Protein AF-A0A7Y2BFW0-F1 (afdb_monomer)

Sequence (54 aa):
SLPLRLVFRDKKRARRSIDEILSWDFDRIVLAHGDVIETGGRDVLRDAYTWLKG

Solvent-accessible surface area (backbone atoms only — not comparable to full-atom values): 3392 Å² total; per-residue (Å²): 115,79,67,60,68,70,70,50,79,56,46,68,62,51,39,50,56,52,53,54,60,66,68,54,96,65,36,59,38,83,51,99,70,76,74,66,36,77,62,60,27,52,58,54,53,52,60,76,48,50,82,49,79,111

pLDDT: mean 90.42, std 10.85, range [56.03, 98.19]

Mean predicted aligned error: 4.05 Å

Structure (mmCIF, N/CA/C/O backbone):
data_AF-A0A7Y2BFW0-F1
#
_entry.id   AF-A0A7Y2BFW0-F1
#
loop_
_atom_site.group_PDB
_atom_site.id
_atom_site.type_symbol
_atom_site.label_atom_id
_atom_site.label_alt_id
_atom_site.label_comp_id
_atom_site.lab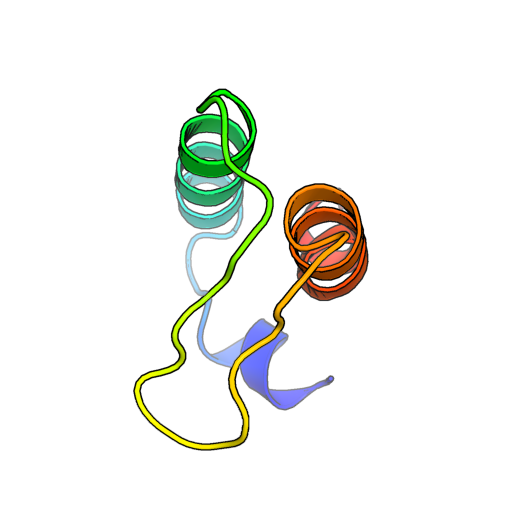el_asym_id
_atom_site.label_entity_id
_atom_site.label_seq_id
_atom_site.pdbx_PDB_ins_code
_atom_site.Cartn_x
_atom_site.Cartn_y
_atom_site.Cartn_z
_atom_site.occupancy
_atom_site.B_iso_or_equiv
_atom_site.auth_seq_id
_atom_site.auth_comp_id
_atom_site.auth_asym_id
_atom_site.auth_atom_id
_atom_site.pdbx_PDB_model_num
ATOM 1 N N . SER A 1 1 ? -1.177 -10.730 6.581 1.00 56.03 1 SER A N 1
ATOM 2 C CA . SER A 1 1 ? -0.319 -11.610 7.404 1.00 56.03 1 SER A CA 1
ATOM 3 C C . SER A 1 1 ? -0.279 -11.097 8.847 1.00 56.03 1 SER A C 1
ATOM 5 O O . SER A 1 1 ? -0.336 -9.890 9.063 1.00 56.03 1 SER A O 1
ATOM 7 N N . LEU A 1 2 ? -0.238 -11.993 9.842 1.00 62.66 2 LEU A N 1
ATOM 8 C CA . LEU A 1 2 ? -0.214 -11.665 11.283 1.00 62.66 2 LEU A CA 1
ATOM 9 C C . LEU A 1 2 ? 0.875 -10.649 11.732 1.00 62.66 2 LEU A C 1
ATOM 11 O O . LEU A 1 2 ? 0.569 -9.840 12.606 1.00 62.66 2 LEU A O 1
ATOM 15 N N . PRO A 1 3 ? 2.098 -10.618 11.155 1.00 67.12 3 PRO A N 1
ATOM 16 C CA . PRO A 1 3 ? 3.178 -9.747 11.635 1.00 67.12 3 PRO A CA 1
ATOM 17 C C . PRO A 1 3 ? 2.919 -8.259 11.390 1.00 67.12 3 PRO A C 1
ATOM 19 O O . PRO A 1 3 ? 3.157 -7.437 12.270 1.00 67.12 3 PRO A O 1
ATOM 22 N N . LEU A 1 4 ? 2.364 -7.904 10.223 1.00 69.12 4 LEU A N 1
ATOM 23 C CA . LEU A 1 4 ? 2.080 -6.506 9.873 1.00 69.12 4 LEU A CA 1
ATOM 24 C C . LEU A 1 4 ? 1.071 -5.876 10.846 1.00 69.12 4 LEU A C 1
ATOM 26 O O . LEU A 1 4 ? 1.224 -4.732 11.263 1.00 69.12 4 LEU A O 1
ATOM 30 N N . ARG A 1 5 ? 0.084 -6.654 11.300 1.00 67.38 5 ARG A N 1
ATOM 31 C CA . ARG A 1 5 ? -0.907 -6.201 12.286 1.00 67.38 5 ARG A CA 1
ATOM 32 C C . ARG A 1 5 ? -0.303 -5.811 13.639 1.00 67.38 5 ARG A C 1
ATOM 34 O O . ARG A 1 5 ? -0.924 -5.021 14.342 1.00 67.38 5 ARG A O 1
ATOM 41 N N . LEU A 1 6 ? 0.856 -6.365 13.998 1.00 72.75 6 LEU A N 1
ATOM 42 C CA . LEU A 1 6 ? 1.535 -6.109 15.272 1.00 72.75 6 LEU A CA 1
ATOM 43 C C . LEU A 1 6 ? 2.484 -4.905 15.198 1.00 72.75 6 LEU A C 1
ATOM 45 O O . LEU A 1 6 ? 2.641 -4.190 16.185 1.00 72.75 6 LEU A O 1
ATOM 49 N N . VAL A 1 7 ? 3.099 -4.656 14.036 1.00 81.38 7 VAL A N 1
ATOM 50 C CA . VAL A 1 7 ? 4.031 -3.526 13.849 1.00 81.38 7 VAL A CA 1
ATOM 51 C C . VAL A 1 7 ? 3.314 -2.208 13.541 1.00 81.38 7 VAL A C 1
ATOM 53 O O . VAL A 1 7 ? 3.770 -1.146 13.966 1.00 81.38 7 VAL A O 1
ATOM 56 N N . PHE A 1 8 ? 2.152 -2.251 12.884 1.00 82.56 8 PHE A N 1
ATOM 57 C CA . PHE A 1 8 ? 1.328 -1.066 12.639 1.00 82.56 8 PHE A CA 1
ATOM 58 C C . PHE A 1 8 ? 0.503 -0.693 13.881 1.00 82.56 8 PHE A C 1
ATOM 60 O O . PHE A 1 8 ? -0.677 -1.027 13.997 1.00 82.56 8 PHE A O 1
ATOM 67 N N . ARG A 1 9 ? 1.142 0.028 14.813 1.00 84.31 9 ARG A N 1
ATOM 68 C CA . ARG A 1 9 ? 0.531 0.491 16.074 1.00 84.31 9 ARG A CA 1
ATOM 69 C C . ARG A 1 9 ? -0.617 1.483 15.860 1.00 84.31 9 ARG A C 1
ATOM 71 O O . ARG A 1 9 ? -1.643 1.376 16.524 1.00 84.31 9 ARG A O 1
ATOM 78 N N . ASP A 1 10 ? -0.469 2.419 14.921 1.00 91.06 10 ASP A N 1
ATOM 79 C CA . ASP A 1 10 ? -1.521 3.375 14.549 1.00 91.06 10 ASP A CA 1
ATOM 80 C C . ASP A 1 10 ?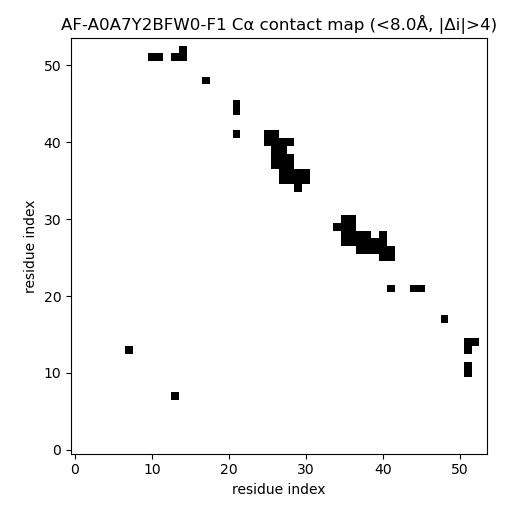 -2.117 3.006 13.186 1.00 91.06 10 ASP A C 1
ATOM 82 O O . ASP A 1 10 ? -1.684 3.473 12.128 1.00 91.06 10 ASP A O 1
ATOM 86 N N . LYS A 1 11 ? -3.141 2.148 13.220 1.00 90.00 11 LYS A N 1
ATOM 87 C CA . LYS A 1 11 ? -3.845 1.689 12.016 1.00 90.00 11 LYS A CA 1
ATOM 88 C C . LYS A 1 11 ? -4.525 2.828 11.258 1.00 90.00 11 LYS A C 1
ATOM 90 O O . LYS A 1 11 ? -4.605 2.773 10.036 1.00 90.00 11 LYS A O 1
ATOM 95 N N . LYS A 1 12 ? -4.987 3.877 11.953 1.00 91.75 12 LYS A N 1
ATOM 96 C CA . LYS A 1 12 ? -5.654 5.020 11.311 1.00 91.75 12 LYS A CA 1
ATOM 97 C C . LYS A 1 12 ? -4.659 5.851 10.509 1.00 91.75 12 LYS A C 1
ATOM 99 O O . LYS A 1 12 ? -4.977 6.250 9.392 1.00 91.75 12 LYS A O 1
ATOM 104 N N . ARG A 1 13 ? -3.466 6.110 11.058 1.00 93.25 13 ARG A N 1
ATOM 105 C CA . ARG A 1 13 ? -2.372 6.762 10.316 1.00 93.25 13 ARG A CA 1
ATOM 106 C C . ARG A 1 13 ? -1.921 5.909 9.142 1.00 93.25 13 ARG A C 1
ATOM 108 O O . ARG A 1 13 ? -1.843 6.433 8.041 1.00 93.25 13 ARG A O 1
ATOM 115 N N . ALA A 1 14 ? -1.724 4.611 9.365 1.00 93.38 14 ALA A N 1
ATOM 116 C CA . ALA A 1 14 ? -1.355 3.676 8.308 1.00 93.38 14 ALA A CA 1
ATOM 117 C C . ALA A 1 14 ? -2.357 3.697 7.149 1.00 93.38 14 ALA A C 1
ATOM 119 O O . ALA A 1 14 ? -1.962 3.842 5.997 1.00 93.38 14 ALA A O 1
ATOM 120 N N . ARG A 1 15 ? -3.659 3.632 7.461 1.00 93.38 15 ARG A N 1
ATOM 121 C CA . ARG A 1 15 ? -4.728 3.699 6.461 1.00 93.38 15 ARG A CA 1
ATOM 122 C C . ARG A 1 15 ? -4.664 4.991 5.652 1.00 93.38 15 ARG A C 1
ATOM 124 O O . ARG A 1 15 ? -4.745 4.921 4.437 1.00 93.38 15 ARG A O 1
ATOM 131 N N . ARG A 1 16 ? -4.460 6.146 6.300 1.00 95.62 16 ARG A N 1
ATOM 132 C CA . ARG A 1 16 ? -4.330 7.431 5.590 1.00 95.62 16 ARG A CA 1
ATOM 133 C C . ARG A 1 16 ? -3.150 7.450 4.622 1.00 95.62 16 ARG A C 1
ATOM 135 O O . ARG A 1 16 ? -3.328 7.897 3.501 1.00 95.62 16 ARG A O 1
ATOM 142 N N . SER A 1 17 ? -1.989 6.940 5.027 1.00 95.94 17 SER A N 1
ATOM 143 C CA . SER A 1 17 ? -0.823 6.871 4.137 1.00 95.94 17 SER A CA 1
ATOM 144 C C . SER A 1 17 ? -1.058 5.939 2.945 1.00 95.94 17 SER A C 1
ATOM 146 O O . SER A 1 17 ? -0.664 6.264 1.833 1.00 95.94 17 SER A O 1
ATOM 148 N N . ILE A 1 18 ? -1.729 4.800 3.150 1.00 95.75 18 ILE A N 1
ATOM 149 C CA . ILE A 1 18 ? -2.091 3.902 2.044 1.00 95.75 18 ILE A CA 1
ATOM 150 C C . ILE A 1 18 ? -3.128 4.548 1.115 1.00 95.75 18 ILE A C 1
ATOM 152 O O . ILE A 1 18 ? -2.968 4.472 -0.099 1.00 95.75 18 ILE A O 1
ATOM 156 N N . ASP A 1 19 ? -4.155 5.206 1.662 1.00 95.94 19 ASP A N 1
ATOM 157 C CA . ASP A 1 19 ? -5.170 5.922 0.876 1.00 95.94 19 ASP A CA 1
ATOM 158 C C . ASP A 1 19 ? -4.536 7.054 0.040 1.00 95.94 19 ASP A C 1
ATOM 160 O O . ASP A 1 19 ? -4.912 7.257 -1.112 1.00 95.94 19 ASP A O 1
ATOM 164 N N . GLU A 1 20 ? -3.544 7.759 0.594 1.00 97.88 20 GLU A N 1
ATOM 165 C CA . GLU A 1 20 ? -2.775 8.788 -0.113 1.00 97.88 20 GLU A CA 1
ATOM 166 C C . GLU A 1 20 ? -2.000 8.199 -1.297 1.00 97.88 20 GLU A C 1
ATOM 168 O O . GLU A 1 20 ? -2.133 8.700 -2.412 1.00 97.88 20 GLU A O 1
ATOM 173 N N . ILE A 1 21 ? -1.271 7.096 -1.102 1.00 97.69 21 ILE A N 1
ATOM 174 C CA . ILE A 1 21 ? -0.556 6.415 -2.195 1.00 97.69 21 ILE A CA 1
ATOM 175 C C . ILE A 1 21 ? -1.543 5.934 -3.268 1.00 97.69 21 ILE A C 1
ATOM 177 O O . ILE A 1 21 ? -1.312 6.135 -4.457 1.00 97.69 21 ILE A O 1
ATOM 181 N N . LEU A 1 22 ? -2.677 5.347 -2.864 1.00 97.12 22 LEU A N 1
ATOM 182 C CA . LEU A 1 22 ? -3.726 4.878 -3.779 1.00 97.12 22 LEU A CA 1
ATOM 183 C C . LEU A 1 22 ? -4.396 6.004 -4.580 1.00 97.12 22 LEU A C 1
ATOM 185 O O . LEU A 1 22 ? -5.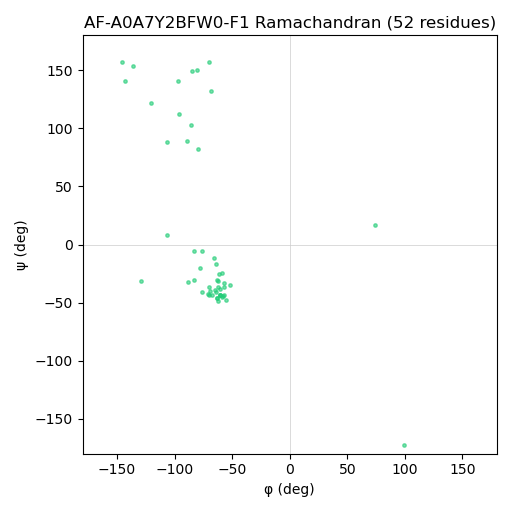060 5.703 -5.573 1.00 97.12 22 LEU A O 1
ATOM 189 N N . SER A 1 2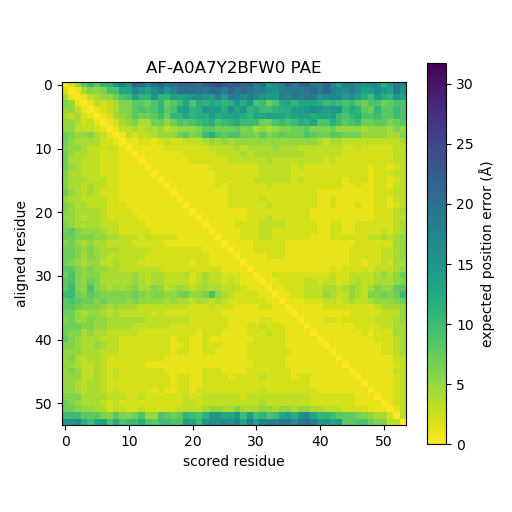3 ? -4.242 7.267 -4.170 1.00 97.44 23 SER A N 1
ATOM 190 C CA . SER A 1 23 ? -4.743 8.426 -4.917 1.00 97.44 23 SER A CA 1
ATOM 191 C C . SER A 1 23 ? -3.861 8.803 -6.110 1.00 97.44 23 SER A C 1
ATOM 193 O O . SER A 1 23 ? -4.341 9.455 -7.037 1.00 97.44 23 SER A O 1
ATOM 195 N N . TRP A 1 24 ? -2.596 8.377 -6.120 1.00 98.06 24 TRP A N 1
ATOM 196 C CA . TRP A 1 24 ? -1.665 8.659 -7.209 1.00 98.06 24 TRP A CA 1
ATOM 197 C C . TRP A 1 24 ? -2.036 7.887 -8.474 1.00 98.06 24 TRP A C 1
ATOM 199 O O . TRP A 1 24 ? -2.688 6.843 -8.412 1.00 98.06 24 TRP A O 1
ATOM 209 N N . ASP A 1 25 ? -1.594 8.379 -9.629 1.00 97.50 25 ASP A N 1
ATOM 210 C CA . ASP A 1 25 ? -1.724 7.662 -10.896 1.00 97.50 25 ASP A CA 1
ATOM 211 C C . ASP A 1 25 ? -0.503 6.767 -11.139 1.00 97.50 25 ASP A C 1
ATOM 213 O O . ASP A 1 25 ? 0.509 7.202 -11.685 1.00 97.50 25 ASP A O 1
ATOM 217 N N . PHE A 1 26 ? -0.567 5.526 -10.646 1.00 98.19 26 PHE A N 1
ATOM 218 C CA . PHE A 1 26 ? 0.502 4.538 -10.791 1.00 98.19 26 PHE A CA 1
ATOM 219 C C . PHE A 1 26 ? -0.039 3.158 -11.174 1.00 98.19 26 PHE A C 1
ATOM 221 O O . PHE A 1 26 ? -1.160 2.787 -10.817 1.00 98.19 26 PHE A O 1
ATOM 228 N N . ASP A 1 27 ? 0.819 2.389 -11.844 1.00 98.06 27 ASP A N 1
ATOM 229 C CA . ASP A 1 27 ? 0.564 0.997 -12.231 1.00 98.06 27 ASP A CA 1
ATOM 230 C C . ASP A 1 27 ? 1.708 0.046 -11.832 1.00 98.06 27 ASP A C 1
ATOM 232 O O . ASP A 1 27 ? 1.468 -1.101 -11.465 1.00 98.06 27 ASP A O 1
ATOM 236 N N . ARG A 1 28 ? 2.953 0.540 -11.805 1.00 98.12 28 ARG A N 1
ATOM 237 C CA . ARG A 1 28 ? 4.146 -0.222 -11.409 1.00 98.12 28 ARG A CA 1
ATOM 238 C C . ARG A 1 28 ? 4.516 0.022 -9.942 1.00 98.12 28 ARG A C 1
ATOM 240 O O . ARG A 1 28 ? 4.495 1.164 -9.485 1.00 98.12 28 ARG A O 1
ATOM 247 N N . ILE A 1 29 ? 4.942 -1.021 -9.224 1.00 98.00 29 ILE A N 1
ATOM 248 C CA . ILE A 1 29 ? 5.541 -0.915 -7.880 1.00 98.00 29 ILE A CA 1
ATOM 249 C C . ILE A 1 29 ? 6.956 -1.492 -7.902 1.00 98.00 29 ILE A C 1
ATOM 251 O O . ILE A 1 29 ? 7.152 -2.674 -8.179 1.00 98.00 29 ILE A O 1
ATOM 255 N N . VAL A 1 30 ? 7.935 -0.666 -7.534 1.00 96.88 30 VAL A N 1
ATOM 256 C CA . VAL A 1 30 ? 9.314 -1.100 -7.276 1.00 96.88 30 VAL A CA 1
ATOM 257 C C . VAL A 1 30 ? 9.474 -1.320 -5.775 1.00 96.88 30 VAL A C 1
ATOM 259 O O . VAL A 1 30 ? 9.391 -0.377 -4.988 1.00 96.88 30 VAL A O 1
ATOM 262 N N . LE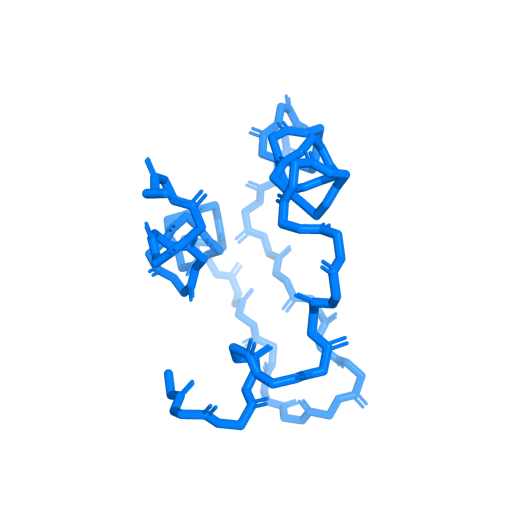U A 1 31 ? 9.665 -2.574 -5.370 1.00 94.12 31 LEU A N 1
ATOM 263 C CA . LEU A 1 31 ? 9.849 -2.946 -3.970 1.00 94.12 31 LEU A CA 1
ATOM 264 C C . LEU A 1 31 ? 11.319 -2.788 -3.558 1.00 94.12 31 LEU A C 1
ATOM 266 O O . LEU A 1 31 ? 12.224 -3.004 -4.356 1.00 94.12 31 LEU A O 1
ATOM 270 N N . ALA A 1 32 ? 11.566 -2.471 -2.283 1.00 94.06 32 ALA A N 1
ATOM 271 C CA . ALA A 1 32 ? 12.926 -2.467 -1.730 1.00 94.06 32 ALA A CA 1
ATOM 272 C C . ALA A 1 32 ? 13.571 -3.867 -1.762 1.00 94.06 32 ALA A C 1
ATOM 274 O O . ALA A 1 32 ? 14.785 -3.999 -1.898 1.00 94.06 32 ALA A O 1
ATOM 275 N N . HIS A 1 33 ? 12.741 -4.907 -1.646 1.00 94.31 33 HIS A N 1
ATOM 276 C CA . HIS A 1 33 ? 13.124 -6.309 -1.750 1.00 94.31 33 HIS A CA 1
ATOM 277 C C . HIS A 1 33 ? 12.015 -7.092 -2.460 1.00 94.31 33 HIS A C 1
ATOM 279 O O . HIS A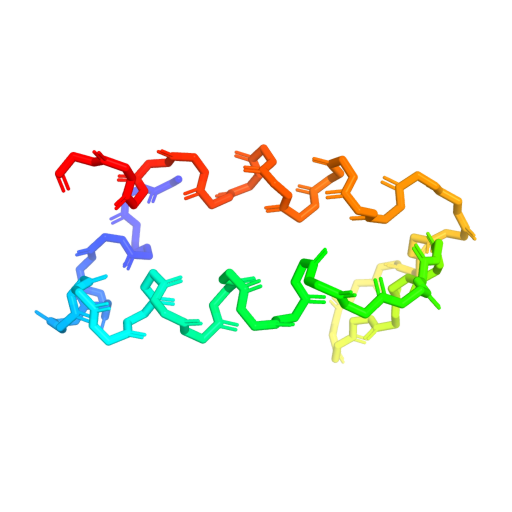 1 33 ? 10.836 -6.873 -2.175 1.00 94.31 33 HIS A O 1
ATOM 285 N N . GLY A 1 34 ? 12.401 -8.038 -3.316 1.00 91.25 34 GLY A N 1
ATOM 286 C CA . GLY A 1 34 ? 11.483 -8.836 -4.131 1.00 91.25 34 GLY A CA 1
ATOM 287 C C . GLY A 1 34 ? 11.355 -8.315 -5.560 1.00 91.25 34 GLY A C 1
ATOM 288 O O . GLY A 1 34 ? 12.098 -7.427 -5.976 1.00 91.25 34 GLY A O 1
ATOM 289 N N . ASP A 1 35 ? 10.417 -8.900 -6.298 1.00 96.44 35 ASP A N 1
ATOM 290 C CA . ASP A 1 35 ? 10.224 -8.605 -7.714 1.00 96.44 35 ASP A CA 1
ATOM 291 C C . ASP A 1 35 ? 9.433 -7.313 -7.934 1.00 96.44 35 ASP A C 1
ATOM 293 O O . ASP A 1 35 ? 8.578 -6.922 -7.134 1.00 96.44 35 ASP A O 1
ATOM 297 N N . VAL A 1 36 ? 9.710 -6.649 -9.054 1.00 97.00 36 VAL A N 1
ATOM 298 C CA . VAL A 1 36 ? 8.935 -5.489 -9.499 1.00 97.00 36 VAL A CA 1
ATOM 299 C C . VAL A 1 36 ? 7.539 -5.953 -9.911 1.00 97.00 36 VAL A C 1
ATOM 301 O O . VAL A 1 36 ? 7.385 -6.899 -10.682 1.00 97.00 36 VAL A O 1
ATOM 304 N N . ILE A 1 37 ? 6.508 -5.258 -9.429 1.00 97.88 37 ILE A N 1
ATOM 305 C CA . ILE A 1 37 ? 5.148 -5.421 -9.948 1.00 97.88 37 ILE A CA 1
ATOM 306 C C . ILE A 1 37 ? 5.040 -4.501 -11.152 1.00 97.88 37 ILE A C 1
ATOM 308 O O . ILE A 1 37 ? 4.944 -3.288 -10.988 1.00 97.88 37 ILE A O 1
ATOM 312 N N . GLU A 1 38 ? 5.106 -5.073 -12.348 1.00 97.88 38 GLU A N 1
ATOM 313 C CA . GLU A 1 38 ? 5.139 -4.313 -13.600 1.00 97.88 38 GLU A CA 1
ATOM 314 C C . GLU A 1 38 ? 3.806 -3.628 -13.927 1.00 97.88 38 GLU A C 1
ATOM 316 O O . GLU A 1 38 ? 3.816 -2.509 -14.433 1.00 97.88 38 GLU A O 1
ATOM 321 N N . THR A 1 39 ? 2.683 -4.280 -13.608 1.00 97.81 39 THR A N 1
ATOM 322 C CA . THR A 1 39 ? 1.320 -3.805 -13.896 1.00 97.81 39 THR A CA 1
ATOM 323 C C . THR A 1 39 ? 0.340 -4.207 -12.796 1.00 97.81 39 THR A C 1
ATOM 325 O O . THR A 1 39 ? 0.547 -5.215 -12.115 1.00 97.81 39 THR A O 1
ATOM 328 N N . GLY A 1 40 ? -0.772 -3.486 -12.658 1.00 97.62 40 GLY A N 1
ATOM 329 C CA . GLY A 1 40 ? -1.823 -3.770 -11.677 1.00 97.62 40 GLY A CA 1
ATOM 330 C C . GLY A 1 40 ? -1.439 -3.401 -10.241 1.00 97.62 40 GLY A C 1
ATOM 331 O O . GLY A 1 40 ? -2.073 -3.853 -9.286 1.00 97.62 40 GLY A O 1
ATOM 332 N N . GLY A 1 41 ? -0.404 -2.579 -10.056 1.00 97.75 41 GLY A N 1
ATOM 333 C CA . GLY A 1 41 ? 0.154 -2.237 -8.750 1.00 97.75 41 GLY A CA 1
ATOM 334 C C . GLY A 1 41 ? -0.870 -1.622 -7.800 1.00 97.75 41 GLY A C 1
ATOM 335 O O . GLY A 1 41 ? -0.867 -1.933 -6.608 1.00 97.75 41 GLY A O 1
ATOM 336 N N . ARG A 1 42 ? -1.802 -0.811 -8.314 1.00 97.81 42 ARG A N 1
ATOM 337 C CA . ARG A 1 42 ? -2.865 -0.209 -7.497 1.00 97.81 42 ARG A CA 1
ATOM 338 C C . ARG A 1 42 ? -3.748 -1.267 -6.831 1.00 97.81 42 ARG A C 1
ATOM 340 O O . ARG A 1 42 ? -4.043 -1.154 -5.640 1.00 97.81 42 ARG A O 1
ATOM 347 N N . ASP A 1 43 ? -4.131 -2.304 -7.571 1.00 97.62 43 ASP A N 1
ATOM 348 C CA . ASP A 1 43 ? -4.964 -3.389 -7.051 1.00 97.62 43 ASP A CA 1
ATOM 349 C C . ASP A 1 43 ? -4.192 -4.266 -6.069 1.00 97.62 43 ASP A C 1
ATOM 351 O O . ASP A 1 43 ? -4.692 -4.553 -4.979 1.00 97.62 43 ASP A O 1
ATOM 355 N N . VAL A 1 44 ? -2.936 -4.589 -6.389 1.00 97.06 44 VAL A N 1
ATOM 356 C CA . VAL A 1 44 ? -2.066 -5.344 -5.479 1.00 97.06 44 VAL A CA 1
ATOM 357 C C . VAL A 1 44 ? -1.890 -4.607 -4.148 1.00 97.06 44 VAL A C 1
ATOM 359 O O . VAL A 1 44 ? -2.039 -5.213 -3.084 1.00 97.06 44 VAL A O 1
ATOM 362 N N . LEU A 1 45 ? -1.633 -3.293 -4.178 1.00 96.12 45 LEU A N 1
ATOM 363 C CA . LEU A 1 45 ? -1.495 -2.485 -2.965 1.00 96.12 45 LEU A CA 1
ATOM 364 C C . LEU A 1 45 ? -2.805 -2.449 -2.163 1.00 96.12 45 LEU A C 1
ATOM 366 O O . LEU A 1 45 ? -2.804 -2.665 -0.947 1.00 96.12 45 LEU A O 1
ATOM 370 N N . ARG A 1 46 ? -3.935 -2.215 -2.837 1.00 95.69 46 ARG A N 1
ATOM 371 C CA . ARG A 1 46 ? -5.268 -2.185 -2.220 1.00 95.69 46 ARG A CA 1
ATOM 372 C C . ARG A 1 46 ? -5.594 -3.493 -1.499 1.00 95.69 46 ARG A C 1
ATOM 374 O O . ARG A 1 46 ? -6.113 -3.473 -0.375 1.00 95.69 46 ARG A O 1
ATOM 381 N N . ASP A 1 47 ? -5.288 -4.624 -2.117 1.00 95.25 47 ASP A N 1
ATOM 382 C CA . ASP A 1 47 ? -5.621 -5.937 -1.572 1.00 95.25 47 ASP A CA 1
ATOM 383 C C . ASP A 1 47 ? -4.671 -6.323 -0.429 1.00 95.25 47 ASP A C 1
ATOM 385 O O . ASP A 1 47 ? -5.133 -6.743 0.639 1.00 95.25 47 ASP A O 1
ATOM 389 N N . ALA A 1 48 ? -3.369 -6.045 -0.570 1.00 92.94 48 ALA A N 1
ATOM 390 C CA . ALA A 1 48 ? -2.366 -6.286 0.470 1.00 92.94 48 ALA A CA 1
ATOM 391 C C . ALA A 1 48 ? -2.677 -5.563 1.796 1.00 92.94 48 ALA A C 1
ATOM 393 O O . ALA A 1 48 ? -2.391 -6.087 2.880 1.00 92.94 48 ALA A O 1
ATOM 394 N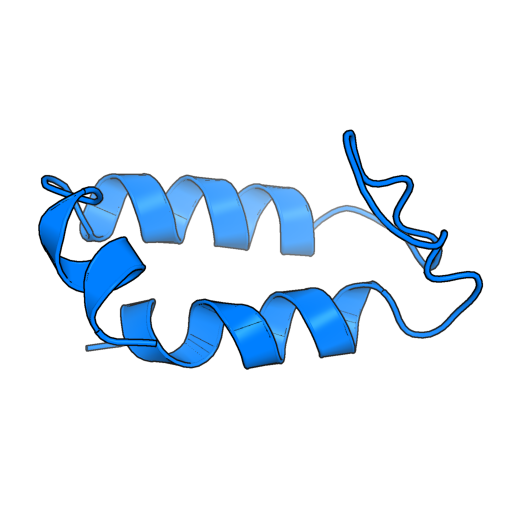 N . TYR A 1 49 ? -3.301 -4.382 1.725 1.00 93.00 49 TYR A N 1
ATOM 3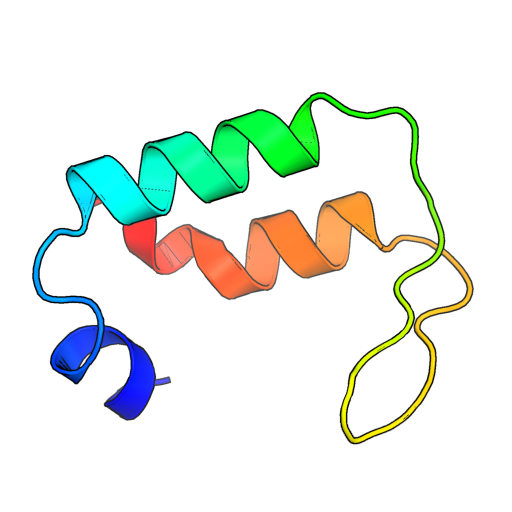95 C CA . TYR A 1 49 ? -3.629 -3.547 2.885 1.00 93.00 49 TYR A CA 1
ATOM 396 C C . TYR A 1 49 ? -5.116 -3.533 3.267 1.00 93.00 49 TYR A C 1
ATOM 398 O O . TYR A 1 49 ? -5.501 -2.817 4.192 1.00 93.00 49 TYR A O 1
ATOM 406 N N . THR A 1 50 ? -5.965 -4.368 2.658 1.00 91.81 50 THR A N 1
ATOM 407 C CA . THR A 1 50 ? -7.409 -4.408 2.978 1.00 91.81 50 THR A CA 1
ATOM 408 C C . THR A 1 50 ? -7.698 -4.722 4.455 1.00 91.81 50 THR A C 1
ATOM 410 O O . THR A 1 50 ? -8.700 -4.267 5.004 1.00 91.81 50 THR A O 1
ATOM 413 N N . TRP A 1 51 ? -6.783 -5.393 5.157 1.00 88.81 51 TRP A N 1
ATOM 414 C CA . TRP A 1 51 ? -6.892 -5.649 6.598 1.00 88.81 51 TRP A CA 1
ATOM 415 C C . TRP A 1 51 ? -6.831 -4.388 7.487 1.00 88.81 51 TRP A C 1
ATOM 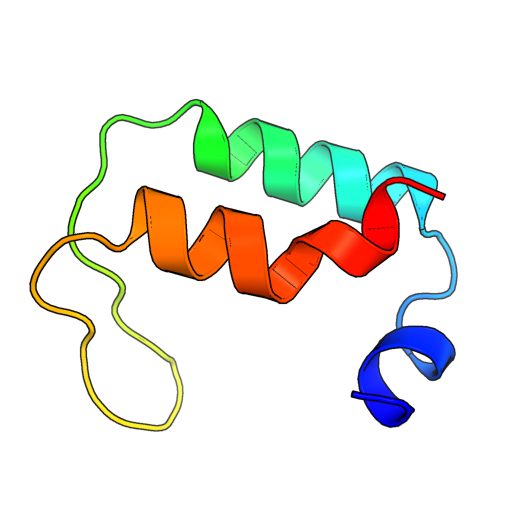417 O O . TRP A 1 51 ? -7.136 -4.504 8.676 1.00 88.81 51 TRP A O 1
ATOM 427 N N . LEU A 1 52 ? -6.449 -3.218 6.948 1.00 89.00 52 LEU A N 1
ATOM 428 C CA . LEU A 1 52 ? -6.482 -1.909 7.626 1.00 89.00 52 LEU A CA 1
ATOM 429 C C . LEU A 1 52 ? -7.862 -1.226 7.589 1.00 89.00 52 LEU A C 1
ATOM 431 O O . LEU A 1 52 ? -8.026 -0.171 8.198 1.00 89.00 52 LEU A O 1
ATOM 435 N N . LYS A 1 53 ? -8.847 -1.787 6.874 1.00 73.19 53 LYS A N 1
ATOM 436 C CA . LYS A 1 53 ? -10.211 -1.229 6.780 1.00 73.19 53 LYS A CA 1
ATOM 437 C C . LYS A 1 53 ? -11.072 -1.477 8.033 1.00 73.19 53 LYS A C 1
ATOM 439 O O . LYS A 1 53 ? -12.189 -0.973 8.083 1.00 73.19 53 LYS A O 1
ATOM 444 N N . GLY A 1 54 ? -10.570 -2.244 9.006 1.00 63.84 54 GLY A N 1
ATOM 445 C CA . GLY A 1 54 ? -11.231 -2.539 10.286 1.00 63.84 54 GLY A CA 1
ATOM 446 C C . GLY A 1 54 ? -10.660 -1.767 11.465 1.00 63.84 54 GLY A C 1
ATOM 447 O O . GLY A 1 54 ? -9.452 -1.434 11.436 1.00 63.84 54 GLY A O 1
#

Radius of gyration: 11.72 Å; Cα contacts (8 Å, |Δi|>4): 33; chains: 1; bounding box: 24×20×30 Å

Foldseek 3Di:
DVVVVVPCPPLVVVVVVLVVVLVDPDAWDDDPDDDIRHGPVSVVSCVVSVVSVD

Secondary structure (DSSP, 8-state):
-HHHHHH-S-HHHHHHHHHHHHHS----B--SSS--B-S-HHHHHHHHTGGGG-